Protein AF-D0UPD2-F1 (afdb_monomer)

Secondary structure (DSSP, 8-state):
-HHHHHTTSSS--HHHHHHHHHHHHHHHHHHHHHHHHHHHHHHHHHHHHHTT---HHHHHHHHHHHHHHHHHHHHHHHHHHHHHHHHHHHHHHHHHHHHHTT----HHHHHHHHHT--THHHHTT--TTSHHHHHHHHHHHHHHHHHHHHHHHHHT-

Radius of gyration: 22.51 Å; Cα contacts (8 Å, |Δi|>4): 90; chains: 1; bounding box: 56×21×63 Å

Foldseek 3Di:
DLLVQCLVDLHHDVVSVVVVVVVLVVVLVVLVVLVVVLVVLVVVLVVCVVVVPPDPVSVVSVVVSVVSVVVSVVVVVVVVVVLVVSLVSLLVLLQVLCVVQVHHADPVRSVVVLVVPDLCSSVPPGDPPDPSNVSSSSSNVVSSVVNVSSVVSVVSD

Sequence (157 aa):
KKHSSILSAPQADEKVKQELEDLMADIKKTANKVRAKLKVIEQNIEHEEQTNKSSADLRIRKTQHSTLSRKFVEVMTEYNRTQTDYRERCKGRIQRQLEITGRTTTNEELEDMLESGNPAVFTQGIIMDTQAAKQTLADIEARHADIIKLENSIREL

Nearest PDB structures (foldseek):
  4jeu-assembly1_B  TM=9.872E-01  e=3.475E-15  Rattus norvegicus
  7nuf-assembly1_A  TM=2.669E-01  e=1.495E+00  Homo sapiens
  7ubt-assembly1_A  TM=2.943E-01  e=6.606E+00  Homo sapiens

InterPro domains:
  IPR006011 Syntaxin, N-terminal domain [PF00804] (2-126)
  IPR006011 Syntaxin, N-terminal domain [SM00503] (1-91)
  IPR006011 Syntaxin, N-terminal domain [cd001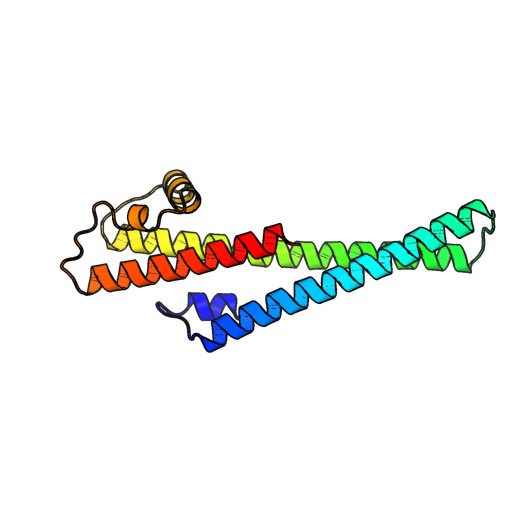79] (1-126)
  IPR010989 SNARE [SSF47661] (2-157)
  IPR045242 Syntaxin [PTHR19957] (14-157)

pLDDT: mean 89.25, std 7.39, range [68.38, 98.5]

Mean predicted aligned error: 5.71 Å

Organism: NCBI:txid244975

Solvent-accessible surface area (backbone atoms only — not comparable to full-atom values): 8873 Å² total; per-residue (Å²): 109,63,70,58,55,45,71,70,39,81,75,51,60,66,67,58,52,51,57,46,53,53,51,53,52,50,50,51,56,49,51,53,52,51,52,52,52,51,50,54,52,49,54,51,50,57,55,42,56,77,70,69,58,90,42,73,66,54,54,51,51,53,52,51,51,53,54,52,51,52,53,50,52,52,54,54,49,53,50,50,51,56,49,52,58,46,43,54,52,36,50,53,50,40,51,54,44,36,43,75,67,71,42,84,71,54,74,65,58,49,48,55,49,63,71,63,74,45,75,63,66,80,52,67,93,52,74,66,89,38,74,65,46,48,51,45,48,55,35,38,53,53,37,51,52,51,41,53,56,48,52,53,57,61,74,75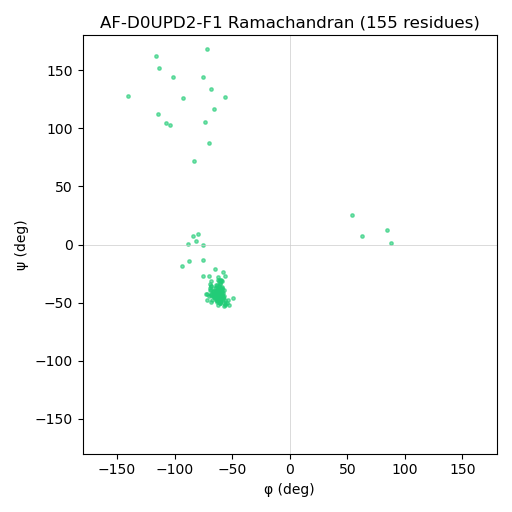,106

Structure (mmCIF, N/CA/C/O backbone):
data_AF-D0UPD2-F1
#
_entry.id   AF-D0UPD2-F1
#
loop_
_atom_site.group_PDB
_atom_site.id
_atom_site.type_symbol
_atom_site.label_atom_id
_atom_site.label_alt_id
_atom_site.label_comp_id
_atom_site.label_asym_id
_atom_site.label_entity_id
_atom_site.label_seq_id
_atom_site.pdbx_PDB_ins_code
_atom_site.Cartn_x
_atom_site.Cartn_y
_atom_site.Cartn_z
_atom_site.occupancy
_atom_site.B_iso_or_equiv
_atom_site.auth_seq_id
_atom_site.auth_comp_id
_atom_site.auth_asym_id
_atom_site.auth_atom_id
_atom_site.pdbx_PDB_model_num
ATOM 1 N N . LYS A 1 1 ? -10.690 4.050 -3.278 1.00 75.12 1 LYS A N 1
ATOM 2 C CA . LYS A 1 1 ? -12.115 3.636 -3.123 1.00 75.12 1 LYS A CA 1
ATOM 3 C C . LYS A 1 1 ? -12.290 2.549 -2.056 1.00 75.12 1 LYS A C 1
ATOM 5 O O . LYS A 1 1 ? -13.014 2.820 -1.113 1.00 75.12 1 LYS A O 1
ATOM 10 N N . LYS A 1 2 ? -11.595 1.398 -2.126 1.00 87.50 2 LYS A N 1
ATOM 11 C CA . LYS A 1 2 ? -11.709 0.304 -1.130 1.00 87.50 2 LYS A CA 1
ATOM 12 C C . LYS A 1 2 ? -11.425 0.733 0.316 1.00 87.50 2 LYS A C 1
ATOM 14 O O . LYS A 1 2 ? -12.278 0.527 1.167 1.00 87.50 2 LYS A O 1
ATOM 19 N N . HIS A 1 3 ? -10.332 1.465 0.555 1.00 89.12 3 HIS A N 1
ATOM 20 C CA . HIS A 1 3 ? -10.032 2.083 1.860 1.00 89.12 3 HIS A CA 1
ATOM 21 C C . HIS A 1 3 ? -11.216 2.866 2.446 1.00 89.12 3 HIS A C 1
ATOM 23 O O . HIS A 1 3 ? -11.568 2.713 3.609 1.00 89.12 3 HIS A O 1
ATOM 29 N N . SER A 1 4 ? -11.875 3.686 1.621 1.00 88.44 4 SER A N 1
ATOM 30 C CA . SER A 1 4 ? -13.027 4.479 2.057 1.00 88.44 4 SER A CA 1
ATOM 31 C C . SER A 1 4 ? -14.242 3.613 2.380 1.00 88.44 4 SER A C 1
ATOM 33 O O . SER A 1 4 ? -14.977 3.949 3.298 1.00 88.44 4 SER A O 1
ATOM 35 N N . SER A 1 5 ? -14.465 2.526 1.637 1.00 87.94 5 SER A N 1
ATOM 36 C CA . SER A 1 5 ? -15.556 1.586 1.905 1.00 87.94 5 SER A CA 1
ATOM 37 C C . SER A 1 5 ? -15.355 0.881 3.246 1.00 87.94 5 SER A C 1
ATOM 39 O O . SER A 1 5 ? -16.281 0.842 4.051 1.00 87.94 5 SER A O 1
ATOM 41 N N . ILE A 1 6 ? -14.133 0.424 3.534 1.00 87.88 6 ILE A N 1
ATOM 42 C CA . ILE A 1 6 ? -13.797 -0.202 4.820 1.00 87.88 6 ILE A CA 1
ATOM 43 C C . ILE A 1 6 ? -13.980 0.800 5.972 1.00 87.88 6 ILE A C 1
ATOM 45 O O . ILE A 1 6 ? -14.607 0.486 6.978 1.00 87.88 6 ILE A O 1
ATOM 49 N N . LEU A 1 7 ? -13.534 2.047 5.790 1.00 87.25 7 LEU A N 1
ATOM 50 C CA . LEU A 1 7 ? -13.709 3.125 6.770 1.00 87.25 7 LEU A CA 1
ATOM 51 C C . LEU A 1 7 ? -15.129 3.697 6.838 1.00 87.25 7 LEU A C 1
ATOM 53 O O . LEU A 1 7 ? -15.346 4.631 7.598 1.00 87.25 7 LEU A O 1
ATOM 57 N N . SER A 1 8 ? -16.090 3.227 6.045 1.00 85.88 8 SER A N 1
ATOM 58 C CA . SER A 1 8 ? -17.471 3.732 6.110 1.00 85.88 8 SER A CA 1
ATOM 59 C C . SER A 1 8 ? -18.362 2.898 7.030 1.00 85.88 8 SER A C 1
ATOM 61 O O . SER A 1 8 ? -19.371 3.403 7.512 1.00 85.88 8 SER A O 1
ATOM 63 N N . ALA A 1 9 ? -17.953 1.667 7.347 1.00 80.50 9 ALA A N 1
ATOM 64 C CA . ALA A 1 9 ? -18.690 0.752 8.212 1.00 80.50 9 ALA A CA 1
ATOM 65 C C . ALA A 1 9 ? -17.930 0.486 9.532 1.00 80.50 9 ALA A C 1
ATOM 67 O O . ALA A 1 9 ? -16.701 0.585 9.546 1.00 80.50 9 ALA A O 1
ATOM 68 N N . PRO A 1 10 ? -18.625 0.182 10.645 1.00 72.62 10 PRO A N 1
ATOM 69 C CA . PRO A 1 10 ? -18.009 -0.331 11.879 1.00 72.62 10 PRO A CA 1
ATOM 70 C C . PRO A 1 10 ? -17.335 -1.689 11.634 1.00 72.62 10 PRO A C 1
ATOM 72 O O . PRO A 1 10 ? -16.144 -1.867 11.879 1.00 72.62 10 PRO A O 1
ATOM 75 N N . GLN A 1 11 ? -18.075 -2.593 10.986 1.00 75.06 11 GLN A N 1
ATOM 76 C CA . GLN A 1 11 ? -17.578 -3.857 10.457 1.00 75.06 11 GLN A CA 1
ATOM 77 C C . GLN A 1 11 ? -17.661 -3.836 8.934 1.00 75.06 11 GLN A C 1
ATOM 79 O O . GLN A 1 11 ? -18.744 -3.786 8.352 1.00 75.06 11 GLN A O 1
ATOM 84 N N . ALA A 1 12 ? -16.501 -3.821 8.286 1.00 77.19 12 ALA A N 1
ATOM 85 C CA . ALA A 1 12 ? -16.420 -3.882 6.836 1.00 77.19 12 ALA A CA 1
ATOM 86 C C . ALA A 1 12 ? -16.707 -5.301 6.329 1.00 77.19 12 ALA A C 1
ATOM 88 O O . ALA A 1 12 ? -16.290 -6.275 6.955 1.00 77.19 12 ALA A O 1
ATOM 89 N N . ASP A 1 13 ? -17.365 -5.386 5.173 1.00 85.62 13 ASP A N 1
ATOM 90 C CA . ASP A 1 13 ? -17.588 -6.637 4.447 1.00 85.62 13 ASP A CA 1
ATOM 91 C C . ASP A 1 13 ? -16.246 -7.332 4.165 1.00 85.62 13 ASP A C 1
ATOM 93 O O . ASP A 1 13 ? -15.321 -6.730 3.606 1.00 85.62 13 ASP A O 1
ATOM 97 N N . GLU A 1 14 ? -16.150 -8.603 4.549 1.00 86.75 14 GLU A N 1
ATOM 98 C CA . GLU A 1 14 ? -14.947 -9.414 4.387 1.00 86.75 14 GLU A CA 1
ATOM 99 C C . GLU A 1 14 ? -14.534 -9.532 2.915 1.00 86.75 14 GLU A C 1
ATOM 101 O O . GLU A 1 14 ? -13.346 -9.529 2.597 1.00 86.75 14 GLU A O 1
ATOM 106 N N . LYS A 1 15 ? -15.499 -9.495 1.988 1.00 89.88 15 LYS A N 1
ATOM 107 C CA . LYS A 1 15 ? -15.220 -9.443 0.551 1.00 89.88 15 LYS A CA 1
ATOM 108 C C . LYS A 1 15 ? -14.436 -8.188 0.166 1.00 89.88 15 LYS A C 1
ATOM 110 O O . LYS A 1 15 ? -13.510 -8.260 -0.635 1.00 89.88 15 LYS A O 1
ATOM 115 N N . VAL A 1 16 ? -14.783 -7.032 0.735 1.00 90.19 16 VAL A N 1
ATOM 116 C CA . VAL A 1 16 ? -14.101 -5.761 0.435 1.00 90.19 16 VAL A CA 1
ATOM 117 C C . VAL A 1 16 ? -12.679 -5.758 0.998 1.00 90.19 16 VAL A C 1
ATOM 119 O O . VAL A 1 16 ? -11.790 -5.176 0.374 1.00 90.19 16 VAL A O 1
ATOM 122 N N . LYS A 1 17 ? -12.456 -6.410 2.147 1.00 87.69 17 LYS A N 1
ATOM 123 C CA . LYS A 1 17 ? -11.113 -6.601 2.711 1.00 87.69 17 LYS A CA 1
ATOM 124 C C . LYS A 1 17 ? -10.267 -7.524 1.841 1.00 87.69 17 LYS A C 1
ATOM 126 O O . LYS A 1 17 ? -9.159 -7.138 1.487 1.00 87.69 17 LYS A O 1
ATOM 131 N N . GLN A 1 18 ? -10.809 -8.670 1.425 1.00 91.31 18 GLN A N 1
ATOM 132 C CA . GLN A 1 18 ? -10.099 -9.595 0.539 1.00 91.31 18 GLN A CA 1
ATOM 133 C C . GLN A 1 18 ? -9.703 -8.915 -0.777 1.00 91.31 18 GLN A C 1
ATOM 135 O O . GLN A 1 18 ? -8.554 -8.981 -1.194 1.00 91.31 18 GLN A O 1
ATOM 140 N N . GLU A 1 19 ? -10.624 -8.168 -1.392 1.00 92.81 19 GLU A N 1
ATOM 141 C CA . GLU A 1 19 ? -10.332 -7.419 -2.618 1.00 92.81 19 GLU A CA 1
ATOM 142 C C . GLU A 1 19 ? -9.239 -6.353 -2.418 1.00 92.81 19 GLU A C 1
ATOM 144 O O . GLU A 1 19 ? -8.512 -6.035 -3.358 1.00 92.81 19 GLU A O 1
ATOM 149 N N . LEU A 1 20 ? -9.121 -5.763 -1.221 1.00 91.56 20 LEU A N 1
ATOM 150 C CA . LEU A 1 20 ? -8.029 -4.842 -0.909 1.00 91.56 20 LEU A CA 1
ATOM 151 C C . LEU A 1 20 ? -6.688 -5.581 -0.801 1.00 91.56 20 LEU A C 1
ATOM 153 O O . LEU A 1 20 ? -5.696 -5.109 -1.356 1.00 91.56 20 LEU A O 1
ATOM 157 N N . GLU A 1 21 ? -6.664 -6.726 -0.122 1.00 90.44 21 GLU A N 1
ATOM 158 C CA . GLU A 1 21 ? -5.464 -7.559 0.014 1.00 90.44 21 GLU A CA 1
ATOM 159 C C . GLU A 1 21 ? -4.963 -8.055 -1.347 1.00 90.44 21 GLU A C 1
ATOM 161 O O . GLU A 1 21 ? -3.771 -7.938 -1.645 1.00 90.44 21 GLU A O 1
ATOM 166 N N . ASP A 1 22 ? -5.872 -8.505 -2.213 1.00 93.88 22 ASP A N 1
ATOM 167 C CA . ASP A 1 22 ? -5.551 -8.943 -3.574 1.00 93.88 22 ASP A CA 1
ATOM 168 C C . ASP A 1 22 ? -4.930 -7.797 -4.392 1.00 93.88 22 ASP A C 1
ATOM 170 O O . ASP A 1 22 ? -3.898 -7.970 -5.044 1.00 93.88 22 ASP A O 1
ATOM 174 N N . LEU A 1 23 ? -5.501 -6.587 -4.299 1.00 93.94 23 LEU A N 1
ATOM 175 C CA . LEU A 1 23 ? -4.956 -5.399 -4.963 1.00 93.94 23 LEU A CA 1
ATOM 176 C C . LEU A 1 23 ? -3.553 -5.042 -4.454 1.00 93.94 23 LEU A C 1
ATOM 178 O O . LEU A 1 23 ? -2.679 -4.702 -5.253 1.00 93.94 23 LEU A O 1
ATOM 182 N N . MET A 1 24 ? -3.315 -5.119 -3.143 1.00 92.38 24 MET A N 1
ATOM 183 C CA . MET A 1 24 ? -1.995 -4.864 -2.556 1.00 92.38 24 MET A CA 1
ATOM 184 C C . MET A 1 24 ? -0.960 -5.890 -3.040 1.00 92.38 24 MET A C 1
ATOM 186 O O . MET A 1 24 ? 0.154 -5.517 -3.427 1.00 92.38 24 MET A O 1
ATOM 190 N N . ALA A 1 25 ? -1.337 -7.170 -3.091 1.00 92.44 25 ALA A N 1
ATOM 191 C CA . ALA A 1 25 ? -0.487 -8.239 -3.604 1.00 92.44 25 ALA A CA 1
ATOM 192 C C . ALA A 1 25 ? -0.149 -8.043 -5.093 1.00 92.44 25 ALA A C 1
ATOM 194 O O . ALA A 1 25 ? 1.013 -8.183 -5.496 1.00 92.44 25 ALA A O 1
ATOM 195 N N . ASP A 1 26 ? -1.131 -7.656 -5.908 1.00 95.56 26 ASP A N 1
ATOM 196 C CA . ASP A 1 26 ? -0.942 -7.384 -7.333 1.00 95.56 26 ASP A CA 1
ATOM 197 C C . ASP A 1 26 ? -0.047 -6.168 -7.591 1.00 95.56 26 ASP A C 1
ATOM 199 O O . ASP A 1 26 ? 0.822 -6.214 -8.475 1.00 95.56 26 ASP A O 1
ATOM 203 N N . ILE A 1 27 ? -0.196 -5.104 -6.794 1.00 94.69 27 ILE A N 1
ATOM 204 C CA . ILE A 1 27 ? 0.684 -3.931 -6.841 1.00 94.69 27 ILE A CA 1
ATOM 205 C C . ILE A 1 27 ? 2.119 -4.349 -6.521 1.00 94.69 27 ILE A C 1
ATOM 207 O O . ILE A 1 27 ? 3.018 -4.074 -7.318 1.00 94.69 27 ILE A O 1
ATOM 211 N N . LYS A 1 28 ? 2.345 -5.093 -5.431 1.00 93.31 28 LYS A N 1
ATOM 212 C CA . LYS A 1 28 ? 3.678 -5.595 -5.050 1.00 93.31 28 LYS A CA 1
ATOM 213 C C . LYS A 1 28 ? 4.301 -6.457 -6.148 1.00 93.31 28 LYS A C 1
ATOM 215 O O . LYS A 1 28 ? 5.454 -6.255 -6.542 1.00 93.31 28 LYS A O 1
ATOM 220 N N . LYS A 1 29 ? 3.536 -7.404 -6.694 1.00 95.94 29 LYS A N 1
ATOM 221 C CA . LYS A 1 29 ? 3.979 -8.284 -7.784 1.00 95.94 29 LYS A CA 1
ATOM 222 C C . LYS A 1 29 ? 4.362 -7.488 -9.030 1.00 95.94 29 LYS A C 1
ATOM 224 O O . LYS A 1 29 ? 5.380 -7.777 -9.661 1.00 95.94 29 LYS A O 1
ATOM 229 N N . THR A 1 30 ? 3.561 -6.492 -9.393 1.00 97.19 30 THR A N 1
ATOM 230 C CA . THR A 1 30 ? 3.800 -5.658 -10.576 1.00 97.19 30 THR A CA 1
ATOM 231 C C . THR A 1 30 ? 4.988 -4.723 -10.368 1.00 97.19 30 THR A C 1
ATOM 233 O O . THR A 1 30 ? 5.849 -4.647 -11.245 1.00 97.19 30 THR A O 1
ATOM 236 N N . ALA A 1 31 ? 5.108 -4.100 -9.196 1.00 96.31 31 ALA A N 1
ATOM 237 C CA . ALA A 1 31 ? 6.234 -3.246 -8.833 1.00 96.31 31 ALA A CA 1
ATOM 238 C C . ALA A 1 31 ? 7.568 -4.002 -8.909 1.00 96.31 31 ALA A C 1
ATOM 240 O O . ALA A 1 31 ? 8.514 -3.526 -9.538 1.00 96.31 31 ALA A O 1
ATOM 241 N N . ASN A 1 32 ? 7.623 -5.229 -8.383 1.00 96.25 32 ASN A N 1
ATOM 242 C CA . ASN A 1 32 ? 8.816 -6.074 -8.475 1.00 96.25 32 ASN A CA 1
ATOM 243 C C . ASN A 1 32 ? 9.181 -6.431 -9.923 1.00 96.25 32 ASN A C 1
ATOM 245 O O . ASN A 1 32 ? 10.358 -6.406 -10.287 1.00 96.25 32 ASN A O 1
ATOM 249 N N . LYS A 1 33 ? 8.190 -6.702 -10.783 1.00 97.94 33 LYS A N 1
ATOM 250 C CA . LYS A 1 33 ? 8.431 -6.930 -12.218 1.00 97.94 33 LYS A CA 1
ATOM 251 C C . LYS A 1 33 ? 8.982 -5.686 -12.913 1.00 97.94 33 LYS A C 1
ATOM 253 O O . LYS A 1 33 ? 9.898 -5.811 -13.724 1.00 97.94 33 LYS A O 1
ATOM 258 N N . VAL A 1 34 ? 8.432 -4.505 -12.624 1.00 98.12 34 VAL A N 1
ATOM 259 C CA . VAL A 1 34 ? 8.908 -3.235 -13.197 1.00 98.12 34 VAL A CA 1
ATOM 260 C C . VAL A 1 34 ? 10.340 -2.959 -12.744 1.00 98.12 34 VAL A C 1
ATOM 262 O O . VAL A 1 34 ? 11.203 -2.752 -13.592 1.00 98.12 34 VAL A O 1
ATOM 265 N N . ARG A 1 35 ? 10.617 -3.067 -11.440 1.00 97.31 35 ARG A N 1
ATOM 266 C CA . ARG A 1 35 ? 11.957 -2.924 -10.852 1.00 97.31 35 ARG A CA 1
ATOM 267 C C . ARG A 1 35 ? 12.975 -3.858 -11.512 1.00 97.31 35 ARG A C 1
ATOM 269 O O . ARG A 1 35 ? 14.036 -3.404 -11.927 1.00 97.31 35 ARG A O 1
ATOM 276 N N . ALA A 1 36 ? 12.636 -5.139 -11.673 1.00 98.06 36 ALA A N 1
ATOM 277 C CA . ALA A 1 36 ? 13.508 -6.112 -12.332 1.00 98.06 36 ALA A CA 1
ATOM 278 C C . ALA A 1 36 ? 13.793 -5.741 -13.798 1.00 98.06 36 ALA A C 1
ATOM 280 O O . ALA A 1 36 ? 14.940 -5.786 -14.232 1.00 98.06 36 ALA A O 1
ATOM 281 N N . LYS A 1 37 ? 12.769 -5.329 -14.557 1.00 98.31 37 LYS A N 1
ATOM 282 C CA . LYS A 1 37 ? 12.939 -4.915 -15.959 1.00 98.31 37 LYS A CA 1
ATOM 283 C C . LYS A 1 37 ? 13.766 -3.636 -16.102 1.00 98.31 37 LYS A C 1
ATOM 285 O O . LYS A 1 37 ? 14.597 -3.573 -17.001 1.00 98.31 37 LYS A O 1
ATOM 290 N N . LEU A 1 38 ? 13.564 -2.646 -15.230 1.00 98.31 38 LEU A N 1
ATOM 291 C CA . LEU A 1 38 ? 14.369 -1.420 -15.213 1.00 98.31 38 LEU A CA 1
ATOM 292 C C . LEU A 1 38 ? 15.841 -1.736 -14.942 1.00 98.31 38 LEU A C 1
ATOM 294 O O . LEU A 1 38 ? 16.695 -1.290 -15.700 1.00 98.31 38 LEU A O 1
ATOM 298 N N . LYS A 1 39 ? 16.120 -2.604 -13.963 1.00 98.06 39 LYS A N 1
ATOM 299 C CA . LYS A 1 39 ? 17.483 -3.051 -13.648 1.00 98.06 39 LYS A CA 1
ATOM 300 C C . LYS A 1 39 ? 18.169 -3.751 -14.826 1.00 98.06 39 LYS A C 1
ATOM 302 O O . LYS A 1 39 ? 19.350 -3.538 -15.065 1.00 98.06 39 LYS A O 1
ATOM 307 N N . VAL A 1 40 ? 17.438 -4.559 -15.596 1.00 98.00 40 VAL A N 1
ATOM 308 C CA . VAL A 1 40 ? 17.984 -5.173 -16.821 1.00 98.00 40 VAL A CA 1
ATOM 309 C C . VAL A 1 40 ? 18.344 -4.108 -17.863 1.00 98.00 40 VAL A C 1
ATOM 311 O O . VAL A 1 40 ? 19.377 -4.212 -18.517 1.00 98.00 40 VAL A O 1
ATOM 314 N N . ILE A 1 41 ? 17.513 -3.073 -18.033 1.00 96.50 41 ILE A N 1
ATOM 315 C CA . ILE A 1 41 ? 17.811 -1.970 -18.961 1.00 96.50 41 ILE A CA 1
ATOM 316 C C . ILE A 1 41 ? 19.048 -1.193 -18.493 1.00 96.50 41 ILE A C 1
ATOM 318 O O . ILE A 1 41 ? 19.906 -0.893 -19.317 1.00 96.50 41 ILE A O 1
ATOM 322 N N . GLU A 1 42 ? 19.149 -0.906 -17.197 1.00 97.19 42 GLU A N 1
ATOM 323 C CA . GLU A 1 42 ? 20.306 -0.255 -16.574 1.00 97.19 42 GLU A CA 1
ATOM 324 C C . GLU A 1 42 ? 21.605 -1.030 -16.834 1.00 97.19 42 GLU A C 1
ATOM 326 O O . GLU A 1 42 ? 22.541 -0.473 -17.400 1.00 97.19 42 GLU A O 1
ATOM 331 N N . GLN A 1 43 ? 21.624 -2.338 -16.559 1.00 96.31 43 GLN A N 1
ATOM 332 C CA . GLN A 1 43 ? 22.788 -3.196 -16.816 1.00 96.31 43 GLN A CA 1
ATOM 333 C C . GLN A 1 43 ? 23.194 -3.221 -18.297 1.00 96.31 43 GLN A C 1
ATOM 335 O O . GLN A 1 43 ? 24.381 -3.209 -18.623 1.00 96.31 43 GLN A O 1
ATOM 340 N N . ASN A 1 44 ? 22.218 -3.236 -19.210 1.00 93.44 44 ASN A N 1
ATOM 341 C CA . ASN A 1 44 ? 22.497 -3.181 -20.646 1.00 93.44 44 ASN A CA 1
ATOM 342 C C . ASN A 1 44 ? 23.113 -1.834 -21.057 1.00 93.44 44 ASN A C 1
ATOM 344 O O . ASN A 1 44 ? 24.036 -1.814 -21.867 1.00 93.44 44 ASN A O 1
ATOM 348 N N . ILE A 1 45 ? 22.630 -0.721 -20.490 1.00 94.69 45 ILE A N 1
ATOM 349 C CA . ILE A 1 45 ? 23.202 0.615 -20.714 1.00 94.69 45 ILE A CA 1
ATOM 350 C C . ILE A 1 45 ? 24.659 0.649 -20.240 1.00 94.69 45 ILE A C 1
ATOM 352 O O . ILE A 1 45 ? 25.529 1.054 -21.007 1.00 94.69 45 ILE A O 1
ATOM 356 N N . GLU A 1 46 ? 24.932 0.190 -19.016 1.00 94.06 46 GLU A N 1
ATOM 357 C CA . GLU A 1 46 ? 26.284 0.161 -18.441 1.00 94.06 46 GLU A CA 1
ATOM 358 C C . GLU A 1 46 ? 27.250 -0.676 -19.293 1.00 94.06 46 GLU A C 1
ATOM 360 O O . GLU A 1 46 ? 28.387 -0.272 -19.542 1.00 94.06 46 GLU A O 1
ATOM 365 N N . HIS A 1 47 ? 26.791 -1.828 -19.790 1.00 91.19 47 HIS A N 1
ATOM 366 C CA . HIS A 1 47 ? 27.590 -2.682 -20.663 1.00 91.19 47 HIS A CA 1
ATOM 367 C C . HIS A 1 47 ? 27.903 -2.009 -22.009 1.00 91.19 47 HIS A C 1
ATOM 369 O O . HIS A 1 47 ? 29.046 -2.030 -22.470 1.00 91.19 47 HIS A O 1
ATOM 375 N N . GLU A 1 48 ? 26.913 -1.379 -22.647 1.00 89.50 48 GLU A N 1
ATOM 376 C CA . GLU A 1 48 ? 27.115 -0.683 -23.922 1.00 89.50 48 GLU A CA 1
ATOM 377 C C . GLU A 1 48 ? 28.066 0.517 -23.788 1.00 89.50 48 GLU A C 1
ATOM 379 O O . GLU A 1 48 ? 28.897 0.740 -24.677 1.00 89.50 48 GLU A O 1
ATOM 384 N N . GLU A 1 49 ? 28.012 1.243 -22.668 1.00 89.50 49 GLU A N 1
ATOM 385 C CA . GLU A 1 49 ? 28.924 2.353 -22.366 1.00 89.50 49 GLU A CA 1
ATOM 386 C C . GLU A 1 49 ? 30.383 1.908 -22.276 1.00 89.50 49 GLU A C 1
ATOM 388 O O . GLU A 1 49 ? 31.258 2.561 -22.846 1.00 89.50 49 GLU A O 1
ATOM 393 N N . GLN A 1 50 ? 30.650 0.760 -21.647 1.00 87.44 50 GLN A N 1
ATOM 394 C CA . GLN A 1 50 ? 32.002 0.193 -21.557 1.00 87.44 50 GLN A CA 1
ATOM 395 C C . GLN A 1 50 ? 32.584 -0.162 -22.929 1.00 87.44 50 GLN A C 1
ATOM 397 O O . GLN A 1 50 ? 33.798 -0.120 -23.125 1.00 87.44 50 GLN A O 1
ATOM 402 N N . THR A 1 51 ? 31.729 -0.473 -23.906 1.00 86.50 51 THR A N 1
ATOM 403 C CA . THR A 1 51 ? 32.157 -0.762 -25.283 1.00 86.50 51 THR A CA 1
ATOM 404 C C . THR A 1 51 ? 32.363 0.493 -26.146 1.00 86.50 51 THR A C 1
ATOM 406 O O . THR A 1 51 ? 32.596 0.367 -27.348 1.00 86.50 51 THR A O 1
ATOM 409 N N . ASN A 1 52 ? 32.290 1.702 -25.563 1.00 68.38 52 ASN A N 1
ATOM 410 C CA . ASN A 1 52 ? 32.426 3.006 -26.237 1.00 68.38 52 ASN A CA 1
ATOM 411 C C . ASN A 1 52 ? 31.472 3.210 -27.433 1.00 68.38 52 ASN A C 1
ATOM 413 O O . ASN A 1 52 ? 31.724 4.024 -28.328 1.00 68.38 52 ASN A O 1
ATOM 417 N N . LYS A 1 53 ? 30.329 2.514 -27.451 1.00 68.56 53 LYS A N 1
ATOM 418 C CA . LYS A 1 53 ? 29.301 2.657 -28.490 1.00 68.56 53 LYS A CA 1
ATOM 419 C C . LYS A 1 53 ? 28.387 3.843 -28.188 1.00 68.56 53 LYS A C 1
ATOM 421 O O . LYS A 1 53 ? 27.217 3.673 -27.856 1.00 68.56 53 LYS A O 1
ATOM 426 N N . SER A 1 54 ? 28.897 5.065 -28.339 1.00 75.06 54 SER A N 1
ATOM 427 C CA . SER A 1 54 ? 28.048 6.265 -28.293 1.00 75.06 54 SER A CA 1
ATOM 428 C C . SER A 1 54 ? 27.153 6.322 -29.536 1.00 75.06 54 SER A C 1
ATOM 430 O O . SER A 1 54 ? 27.519 6.870 -30.576 1.00 75.06 54 SER A O 1
ATOM 432 N N . SER A 1 55 ? 25.986 5.684 -29.445 1.00 88.00 55 SER A N 1
ATOM 433 C CA . SER A 1 55 ? 25.028 5.534 -30.539 1.00 88.00 55 SER A CA 1
ATOM 434 C C . SER A 1 55 ? 23.705 6.245 -30.241 1.00 88.00 55 SER A C 1
ATOM 436 O O . SER A 1 55 ? 23.379 6.589 -29.101 1.00 88.00 55 SER A O 1
ATOM 438 N N . ALA A 1 56 ? 22.910 6.482 -31.288 1.00 91.75 56 ALA A N 1
ATOM 439 C CA . ALA A 1 56 ? 21.538 6.948 -31.114 1.00 91.75 56 ALA A CA 1
ATOM 440 C C . ALA A 1 56 ? 20.704 5.957 -30.280 1.00 91.75 56 ALA A C 1
ATOM 442 O O . ALA A 1 56 ? 19.927 6.405 -29.441 1.00 91.75 56 ALA A O 1
ATOM 443 N N . ASP A 1 57 ? 20.924 4.647 -30.448 1.00 91.25 57 ASP A N 1
ATOM 444 C CA . ASP A 1 57 ? 20.241 3.595 -29.681 1.00 91.25 57 ASP A CA 1
ATOM 445 C C . ASP A 1 57 ? 20.531 3.713 -28.179 1.00 91.25 57 ASP A C 1
ATOM 447 O O . ASP A 1 57 ? 19.603 3.796 -27.375 1.00 91.25 57 ASP A O 1
ATOM 451 N N . LEU A 1 58 ? 21.807 3.863 -27.802 1.00 93.19 58 LEU A N 1
ATOM 452 C CA . LEU A 1 58 ? 22.214 4.041 -26.406 1.00 93.19 58 LEU A CA 1
ATOM 453 C C . LEU A 1 58 ? 21.561 5.283 -25.782 1.00 93.19 58 LEU A C 1
ATOM 455 O O . LEU A 1 58 ? 21.022 5.223 -24.676 1.00 93.19 58 LEU A O 1
ATOM 459 N N . ARG A 1 59 ? 21.541 6.414 -26.502 1.00 94.00 59 ARG A N 1
ATOM 460 C CA . ARG A 1 59 ? 20.867 7.635 -26.023 1.00 94.00 59 ARG A CA 1
ATOM 461 C C . ARG A 1 59 ? 19.370 7.412 -25.815 1.00 94.00 59 ARG A C 1
ATOM 463 O O . ARG A 1 59 ? 18.845 7.818 -24.780 1.00 94.00 59 ARG A O 1
ATOM 470 N N . ILE A 1 60 ? 18.703 6.734 -26.751 1.00 94.81 60 ILE A N 1
ATOM 471 C CA . ILE A 1 60 ? 17.282 6.385 -26.632 1.00 94.81 60 ILE A CA 1
ATOM 472 C C . ILE A 1 60 ? 17.057 5.519 -25.388 1.00 94.81 60 ILE A C 1
ATOM 474 O O . ILE A 1 60 ? 16.188 5.849 -24.582 1.00 94.81 60 ILE A O 1
ATOM 478 N N . ARG A 1 61 ? 17.859 4.468 -25.174 1.00 94.94 61 ARG A N 1
ATOM 479 C CA . ARG A 1 61 ? 17.753 3.599 -23.987 1.00 94.94 61 ARG A CA 1
ATOM 480 C C . ARG A 1 61 ? 17.914 4.379 -22.688 1.00 94.94 61 ARG A C 1
ATOM 482 O O . ARG A 1 61 ? 17.078 4.226 -21.801 1.00 94.94 61 ARG A O 1
ATOM 489 N N . LYS A 1 62 ? 18.918 5.257 -22.587 1.00 95.75 62 LYS A N 1
ATOM 490 C CA . LYS A 1 62 ? 19.142 6.102 -21.398 1.00 95.75 62 LYS A CA 1
ATOM 491 C C . LYS A 1 62 ? 17.954 7.017 -21.115 1.00 95.75 62 LYS A C 1
ATOM 493 O O . LYS A 1 62 ? 17.490 7.084 -19.976 1.00 95.75 62 LYS A O 1
ATOM 498 N N . THR A 1 63 ? 17.429 7.688 -22.141 1.00 97.62 63 THR A N 1
ATOM 499 C CA . THR A 1 63 ? 16.253 8.556 -21.994 1.00 97.62 63 THR A CA 1
ATOM 500 C C . THR A 1 63 ? 15.024 7.759 -21.562 1.00 97.62 63 THR A C 1
ATOM 502 O O . THR A 1 63 ? 14.374 8.137 -20.590 1.00 97.62 63 THR A O 1
ATOM 505 N N . GLN A 1 64 ? 14.734 6.631 -22.218 1.00 97.75 64 GLN A N 1
ATOM 506 C CA . GLN A 1 64 ? 13.592 5.780 -21.872 1.00 97.75 64 GLN A CA 1
ATOM 507 C C . GLN A 1 64 ? 13.711 5.219 -20.453 1.00 97.75 64 GLN A C 1
ATOM 509 O O . GLN A 1 64 ? 12.754 5.308 -19.685 1.00 97.75 64 GLN A O 1
ATOM 514 N N . HIS A 1 65 ? 14.886 4.710 -20.073 1.00 98.25 65 HIS A N 1
ATOM 515 C CA . HIS A 1 65 ? 15.152 4.241 -18.715 1.00 98.25 65 HIS A CA 1
ATOM 516 C C . HIS A 1 65 ? 14.882 5.345 -17.687 1.00 98.25 65 HIS A C 1
ATOM 518 O O . HIS A 1 65 ? 14.108 5.137 -16.759 1.00 98.25 65 HIS A O 1
ATOM 524 N N . SER A 1 66 ? 15.431 6.548 -17.891 1.00 98.19 66 SER A N 1
ATOM 525 C CA . SER A 1 66 ? 15.219 7.681 -16.982 1.00 98.19 66 SER A CA 1
ATOM 526 C C . SER A 1 66 ? 13.739 8.057 -16.847 1.00 98.19 66 SER A C 1
ATOM 528 O O . SER A 1 66 ? 13.245 8.254 -15.734 1.00 98.19 66 SER A O 1
ATOM 530 N N . THR A 1 67 ? 13.004 8.125 -17.961 1.00 98.44 67 THR A N 1
ATOM 531 C CA . THR A 1 67 ? 11.569 8.439 -17.950 1.00 98.44 67 THR A CA 1
ATOM 532 C C . THR A 1 67 ? 10.755 7.362 -17.235 1.00 98.44 67 THR A C 1
ATOM 534 O O . THR A 1 67 ? 9.906 7.696 -16.408 1.00 98.44 67 THR A O 1
ATOM 537 N N . LEU A 1 68 ? 11.003 6.083 -17.527 1.00 98.50 68 LEU A N 1
ATOM 538 C CA . LEU A 1 68 ? 10.283 4.970 -16.908 1.00 98.50 68 LEU A CA 1
ATOM 539 C C . LEU A 1 68 ? 10.576 4.878 -15.406 1.00 98.50 68 LEU A C 1
ATOM 541 O O . LEU A 1 68 ? 9.641 4.738 -14.622 1.00 98.50 68 LEU A O 1
ATOM 545 N N . SER A 1 69 ? 11.837 5.032 -14.999 1.00 98.38 69 SER A N 1
ATOM 546 C CA . SER A 1 69 ? 12.237 5.031 -13.588 1.00 98.38 69 SER A CA 1
ATOM 547 C C . SER A 1 69 ? 11.599 6.186 -12.817 1.00 98.38 69 SER A C 1
ATOM 549 O O . SER A 1 69 ? 11.073 5.970 -11.728 1.00 98.38 69 SER A O 1
ATOM 551 N N . ARG A 1 70 ? 11.546 7.393 -13.399 1.00 98.50 70 ARG A N 1
ATOM 552 C CA . ARG A 1 70 ? 10.861 8.541 -12.780 1.00 98.50 70 ARG A CA 1
ATOM 553 C C . ARG A 1 70 ? 9.373 8.271 -12.569 1.00 98.50 70 ARG A C 1
ATOM 555 O O . ARG A 1 70 ? 8.882 8.466 -11.463 1.00 98.50 70 ARG A O 1
ATOM 562 N N . LYS A 1 71 ? 8.677 7.784 -13.601 1.00 98.44 71 LYS A N 1
ATOM 563 C CA . LYS A 1 71 ? 7.249 7.436 -13.508 1.00 98.44 71 LYS A CA 1
ATOM 564 C C . LYS A 1 71 ? 6.991 6.322 -12.495 1.00 98.44 71 LYS A C 1
ATOM 566 O O . LYS A 1 71 ? 5.989 6.352 -11.791 1.00 98.44 71 LYS A O 1
ATOM 571 N N . PHE A 1 72 ? 7.887 5.340 -12.411 1.00 98.00 72 PHE A N 1
ATOM 572 C CA . PHE A 1 72 ? 7.770 4.269 -11.429 1.00 98.00 72 PHE A CA 1
ATOM 573 C C . PHE A 1 72 ? 7.882 4.806 -9.996 1.00 98.00 72 PHE A C 1
ATOM 575 O O . PHE A 1 72 ? 7.026 4.502 -9.170 1.00 98.00 72 PHE A O 1
ATOM 582 N N . VAL A 1 73 ? 8.880 5.650 -9.717 1.00 97.25 73 VAL A N 1
ATOM 583 C CA . VAL A 1 73 ? 9.038 6.297 -8.403 1.00 97.25 73 VAL A CA 1
ATOM 584 C C . VAL A 1 73 ? 7.827 7.164 -8.060 1.00 97.25 73 VAL A C 1
ATOM 586 O O . VAL A 1 73 ? 7.339 7.097 -6.936 1.00 97.25 73 VAL A O 1
ATOM 589 N N . GLU A 1 74 ? 7.310 7.935 -9.016 1.00 97.69 74 GLU A N 1
ATOM 590 C CA . GLU A 1 74 ? 6.117 8.769 -8.837 1.00 97.69 74 GLU A CA 1
ATOM 591 C C . GLU A 1 74 ? 4.902 7.937 -8.392 1.00 97.69 74 GLU A C 1
ATOM 593 O O . GLU A 1 74 ? 4.329 8.203 -7.336 1.00 97.69 74 GLU A O 1
ATOM 598 N N . VAL A 1 75 ? 4.574 6.867 -9.125 1.00 97.69 75 VAL A N 1
ATOM 599 C CA . VAL A 1 75 ? 3.432 5.993 -8.800 1.00 97.69 75 VAL A CA 1
ATOM 600 C C . VAL A 1 75 ? 3.625 5.279 -7.461 1.00 97.69 75 VAL A C 1
ATOM 602 O O . VAL A 1 75 ? 2.682 5.166 -6.679 1.00 97.69 75 VAL A O 1
ATOM 605 N N . MET A 1 76 ? 4.839 4.812 -7.155 1.00 95.44 76 MET A N 1
ATOM 606 C CA . MET A 1 76 ? 5.114 4.163 -5.867 1.00 95.44 76 MET A CA 1
ATOM 607 C C . MET A 1 76 ? 5.052 5.146 -4.691 1.00 95.44 76 MET A C 1
ATOM 609 O O . MET A 1 76 ? 4.641 4.765 -3.595 1.00 95.44 76 MET A O 1
ATOM 613 N N . THR A 1 77 ? 5.400 6.413 -4.920 1.00 95.38 77 THR A N 1
ATOM 614 C CA . THR A 1 77 ? 5.266 7.485 -3.925 1.00 95.38 77 THR A CA 1
ATOM 615 C C . THR A 1 77 ? 3.794 7.801 -3.662 1.00 95.38 77 THR A C 1
ATOM 617 O O . THR A 1 77 ? 3.384 7.912 -2.508 1.00 95.38 77 THR A O 1
ATOM 620 N N . GLU A 1 78 ? 2.971 7.889 -4.710 1.00 96.00 78 GLU A N 1
ATOM 621 C CA . GLU A 1 78 ? 1.519 8.070 -4.578 1.00 96.00 78 GLU A CA 1
ATOM 622 C C . GLU A 1 78 ? 0.853 6.881 -3.869 1.00 96.00 78 GLU A C 1
ATOM 624 O O . GLU A 1 78 ? -0.015 7.066 -3.009 1.00 96.00 78 GLU A O 1
ATOM 629 N N . TYR A 1 79 ? 1.296 5.657 -4.171 1.00 94.25 79 TYR A N 1
ATOM 630 C CA . TYR A 1 79 ? 0.858 4.461 -3.462 1.00 94.25 79 TYR A CA 1
ATOM 631 C C . TYR A 1 79 ? 1.203 4.534 -1.969 1.00 94.25 79 TYR A C 1
ATOM 633 O O . TYR A 1 79 ? 0.312 4.365 -1.138 1.00 94.25 79 TYR A O 1
ATOM 641 N N . ASN A 1 80 ? 2.457 4.842 -1.615 1.00 92.25 80 ASN A N 1
ATOM 642 C CA . ASN A 1 80 ? 2.872 4.969 -0.216 1.00 92.25 80 ASN A CA 1
ATOM 643 C C 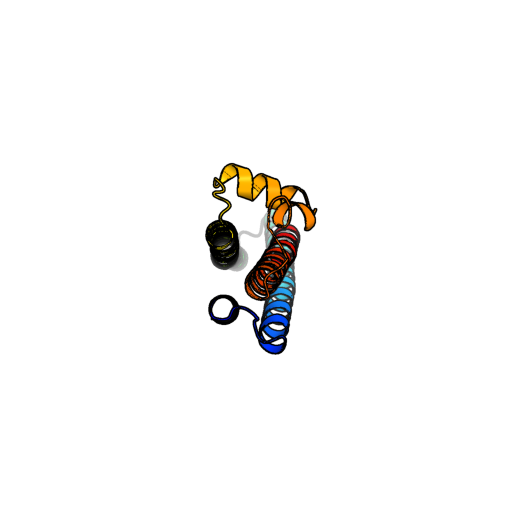. ASN A 1 80 ? 2.060 6.047 0.515 1.00 92.25 80 ASN A C 1
ATOM 645 O O . ASN A 1 80 ? 1.518 5.774 1.581 1.00 92.25 80 ASN A O 1
ATOM 649 N N . ARG A 1 81 ? 1.859 7.215 -0.107 1.00 94.44 81 ARG A N 1
ATOM 650 C CA . ARG A 1 81 ? 1.000 8.274 0.437 1.00 94.44 81 ARG A CA 1
ATOM 651 C C . ARG A 1 81 ? -0.428 7.789 0.691 1.00 94.44 81 ARG A C 1
ATOM 653 O O . ARG A 1 81 ? -0.986 8.055 1.748 1.00 94.44 81 ARG A O 1
ATOM 660 N N . THR A 1 82 ? -1.011 7.049 -0.252 1.00 93.56 82 THR A N 1
ATOM 661 C CA . THR A 1 82 ? -2.362 6.482 -0.105 1.00 93.56 82 THR A CA 1
ATOM 662 C C . THR A 1 82 ? -2.451 5.505 1.070 1.00 93.56 82 THR A C 1
ATOM 664 O O . THR A 1 82 ? -3.483 5.447 1.744 1.00 93.56 82 THR A O 1
ATOM 667 N N . GLN A 1 83 ? -1.382 4.743 1.315 1.00 92.06 83 GLN A N 1
ATOM 668 C CA . GLN A 1 83 ? -1.287 3.834 2.450 1.00 92.06 83 GLN A CA 1
ATOM 669 C C . GLN A 1 83 ? -1.130 4.597 3.772 1.00 92.06 83 GLN A C 1
ATOM 671 O O . GLN A 1 83 ? -1.906 4.363 4.696 1.00 92.06 83 GLN A O 1
ATOM 676 N N . THR A 1 84 ? -0.231 5.578 3.854 1.00 93.44 84 THR A N 1
ATOM 677 C CA . THR A 1 84 ? -0.070 6.421 5.050 1.00 93.44 84 THR A CA 1
ATOM 678 C C . THR A 1 84 ? -1.359 7.167 5.403 1.00 93.44 84 THR A C 1
ATOM 680 O O . THR A 1 84 ? -1.799 7.121 6.548 1.00 93.44 84 THR A O 1
ATOM 683 N N . ASP A 1 85 ? -2.045 7.756 4.420 1.00 95.00 85 ASP A N 1
ATOM 684 C CA . ASP A 1 85 ? -3.335 8.423 4.639 1.00 95.00 85 ASP A CA 1
ATOM 685 C C . ASP A 1 85 ? -4.405 7.456 5.183 1.00 95.00 85 ASP A C 1
ATOM 687 O O . ASP A 1 85 ? -5.293 7.855 5.940 1.00 95.00 85 ASP A O 1
ATOM 691 N N . TYR A 1 86 ? -4.358 6.178 4.793 1.00 93.81 86 TYR A N 1
ATOM 692 C CA . TYR A 1 86 ? -5.258 5.152 5.320 1.00 93.81 86 TYR A CA 1
ATOM 693 C C . TYR A 1 86 ? -4.914 4.764 6.758 1.00 93.81 86 TYR A C 1
ATOM 695 O O . TYR A 1 86 ? -5.827 4.680 7.583 1.00 93.81 86 TYR A O 1
ATOM 703 N N . ARG A 1 87 ? -3.620 4.608 7.071 1.00 94.81 87 ARG A N 1
ATOM 704 C CA . ARG A 1 87 ? -3.122 4.371 8.435 1.00 94.81 87 ARG A CA 1
ATOM 705 C C . ARG A 1 87 ? -3.649 5.428 9.397 1.00 94.81 87 ARG A C 1
ATOM 707 O O . ARG A 1 87 ? -4.293 5.087 10.386 1.00 94.81 87 ARG A O 1
ATOM 714 N N . GLU A 1 88 ? -3.466 6.702 9.052 1.00 95.00 88 GLU A N 1
ATOM 715 C CA . GLU A 1 88 ? -3.876 7.828 9.896 1.00 95.00 88 GLU A CA 1
ATOM 716 C C . GLU A 1 88 ? -5.394 7.874 10.105 1.00 95.00 88 GLU A C 1
ATOM 718 O O . GLU A 1 88 ? -5.882 8.172 11.194 1.00 95.00 88 GLU A O 1
ATOM 723 N N . ARG A 1 89 ? -6.181 7.493 9.092 1.00 94.19 89 ARG A N 1
ATOM 724 C CA . ARG A 1 89 ? -7.640 7.383 9.239 1.00 94.19 89 ARG A CA 1
ATOM 725 C C . ARG A 1 89 ? -8.057 6.219 10.136 1.00 94.19 89 ARG A C 1
ATOM 727 O O . ARG A 1 89 ? -9.028 6.360 10.881 1.00 94.19 89 ARG A O 1
ATOM 734 N N . CYS A 1 90 ? -7.366 5.079 10.073 1.00 93.25 90 CYS A N 1
ATOM 735 C CA . CYS A 1 90 ? -7.592 3.972 11.004 1.00 93.25 90 CYS A CA 1
ATOM 736 C C . CYS A 1 90 ? -7.241 4.385 12.438 1.00 93.25 90 CYS A C 1
ATOM 738 O O . CYS A 1 90 ? -8.061 4.179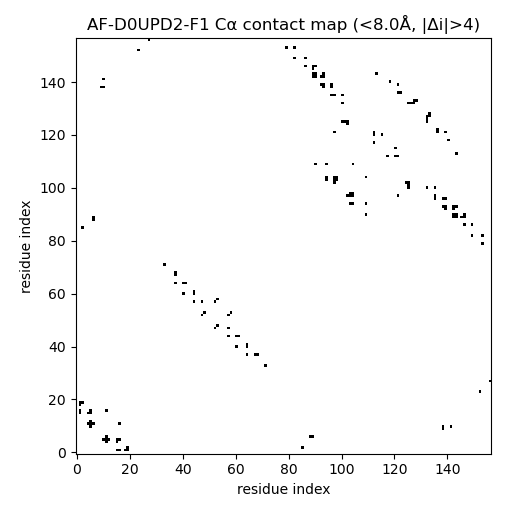 13.333 1.00 93.25 90 CYS A O 1
ATOM 740 N N . LYS A 1 91 ? -6.095 5.047 12.635 1.00 94.50 91 LYS A N 1
ATOM 741 C CA . LYS A 1 91 ? -5.674 5.605 13.926 1.00 94.50 91 LYS A CA 1
ATOM 742 C C . LYS A 1 91 ? -6.718 6.570 14.491 1.00 94.50 91 LYS A C 1
ATOM 744 O O . LYS A 1 91 ? -7.205 6.361 15.598 1.00 94.50 91 LYS A O 1
ATOM 749 N N . GLY A 1 92 ? -7.155 7.559 13.709 1.00 93.62 92 GLY A N 1
ATOM 750 C CA . GLY A 1 92 ? -8.182 8.516 14.142 1.00 93.62 92 GLY A CA 1
ATOM 751 C C . GLY A 1 92 ? -9.526 7.859 14.483 1.00 93.62 92 GLY A C 1
ATOM 752 O O . GLY A 1 92 ? -10.245 8.321 15.370 1.00 93.62 92 GLY A O 1
ATOM 753 N N . ARG A 1 93 ? -9.870 6.737 13.832 1.00 91.56 93 ARG A N 1
ATOM 754 C CA . ARG A 1 93 ? -11.041 5.938 14.221 1.00 91.56 93 ARG A CA 1
ATOM 755 C C . ARG A 1 93 ? -10.864 5.255 15.572 1.00 91.56 93 ARG A C 1
ATOM 757 O O . ARG A 1 93 ? -11.810 5.275 16.352 1.00 91.56 93 ARG A O 1
ATOM 764 N N . ILE A 1 94 ? -9.694 4.681 15.850 1.00 91.62 94 ILE A N 1
ATOM 765 C CA . ILE A 1 94 ? -9.394 4.081 17.159 1.00 91.62 94 ILE A CA 1
ATOM 766 C C . ILE A 1 94 ? -9.461 5.153 18.250 1.00 91.62 94 ILE A C 1
ATOM 768 O O . ILE A 1 94 ? -10.141 4.946 19.250 1.00 91.62 94 ILE A O 1
ATOM 772 N N . GLN A 1 95 ? -8.855 6.322 18.023 1.00 92.81 95 GLN A N 1
ATOM 773 C CA . GLN A 1 95 ? -8.902 7.443 18.966 1.00 92.81 95 GLN A CA 1
ATOM 774 C C . GLN A 1 95 ? -10.341 7.827 19.321 1.00 92.81 95 GLN A C 1
ATOM 776 O O . GLN A 1 95 ? -10.711 7.868 20.491 1.00 92.81 95 GLN A O 1
ATOM 781 N N . ARG A 1 96 ? -11.190 8.014 18.304 1.00 91.31 96 ARG A N 1
ATOM 782 C CA . ARG A 1 96 ? -12.601 8.356 18.507 1.00 91.31 96 ARG A CA 1
ATOM 783 C C . ARG A 1 96 ? -13.365 7.273 19.274 1.00 91.31 96 ARG A C 1
ATOM 785 O O . ARG A 1 96 ? -14.258 7.588 20.052 1.00 91.31 96 ARG A O 1
ATOM 792 N N . GLN A 1 97 ? -13.044 6.003 19.043 1.00 88.88 97 GLN A N 1
ATOM 793 C CA . GLN A 1 97 ? -13.653 4.888 19.766 1.00 88.88 97 GLN A CA 1
ATOM 794 C C . GLN A 1 97 ? -13.235 4.861 21.244 1.00 88.88 97 GLN A C 1
ATOM 796 O O . GLN A 1 97 ? -14.084 4.653 22.110 1.00 88.88 97 GLN A O 1
ATOM 801 N N . LEU A 1 98 ? -11.971 5.160 21.553 1.00 88.94 98 LEU A N 1
ATOM 802 C CA . LEU A 1 98 ? -11.503 5.311 22.934 1.00 88.94 98 LEU A CA 1
ATOM 803 C C . LEU A 1 98 ? -12.214 6.476 23.646 1.00 88.94 98 LEU A C 1
ATOM 805 O O . LEU A 1 98 ? -12.713 6.301 24.761 1.00 88.94 98 LEU A O 1
ATOM 809 N N . GLU A 1 99 ? -12.383 7.617 22.972 1.00 88.94 99 GLU A N 1
ATOM 810 C CA . GLU A 1 99 ? -13.121 8.772 23.509 1.00 88.94 99 GLU A CA 1
ATOM 811 C C . GLU A 1 99 ? -14.585 8.438 23.836 1.00 88.94 99 GLU A C 1
ATOM 813 O O . GLU A 1 99 ? -15.086 8.835 24.887 1.00 88.94 99 GLU A O 1
ATOM 818 N N . ILE A 1 100 ? -15.267 7.662 22.981 1.00 85.25 100 ILE A N 1
ATOM 819 C CA . ILE A 1 100 ? -16.648 7.196 23.224 1.00 85.25 100 ILE A CA 1
ATOM 820 C C . ILE A 1 100 ? -16.730 6.347 24.499 1.00 85.25 100 ILE A C 1
ATOM 822 O O . ILE A 1 100 ? -17.721 6.419 25.225 1.00 85.25 100 ILE A O 1
ATOM 826 N N . THR 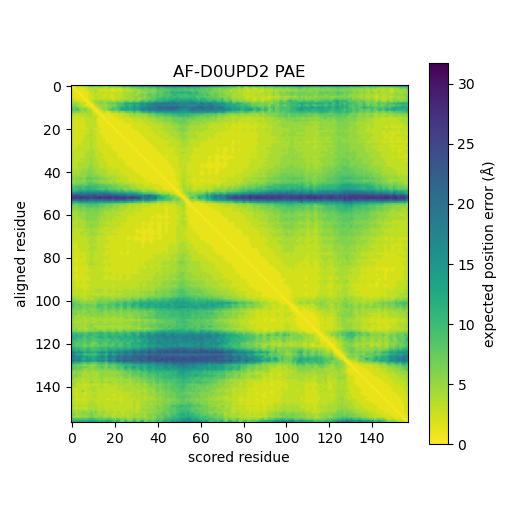A 1 101 ? -15.684 5.575 24.804 1.00 82.69 101 THR A N 1
ATOM 827 C CA . THR A 1 101 ? -15.596 4.785 26.045 1.00 82.69 101 THR A CA 1
ATOM 828 C C . THR A 1 101 ? -15.150 5.594 27.264 1.00 82.69 101 THR A C 1
ATOM 830 O O . THR A 1 101 ? -15.009 5.034 28.349 1.00 82.69 101 THR A O 1
ATOM 833 N N . GLY A 1 102 ? -14.956 6.907 27.112 1.00 83.56 102 GLY A N 1
ATOM 834 C CA . GLY A 1 102 ? -14.547 7.809 28.188 1.00 83.56 102 GLY A CA 1
ATOM 835 C C . GLY A 1 102 ? -13.038 7.853 28.431 1.00 83.56 102 GLY A C 1
ATOM 836 O O . GLY A 1 102 ? -12.608 8.402 29.444 1.00 83.56 102 GLY A O 1
ATOM 837 N N . ARG A 1 103 ? -12.225 7.299 27.521 1.00 85.75 103 ARG A N 1
ATOM 838 C CA . ARG A 1 103 ? -10.762 7.335 27.593 1.00 85.75 103 ARG A CA 1
ATOM 839 C C . ARG A 1 103 ? -10.218 8.364 26.607 1.00 85.75 103 ARG A C 1
ATOM 841 O O . ARG A 1 103 ? -10.123 8.108 25.411 1.00 85.75 103 ARG A O 1
ATOM 848 N N . THR A 1 104 ? -9.829 9.526 27.119 1.00 87.81 104 THR A N 1
ATOM 849 C CA . THR A 1 104 ? -9.041 10.496 26.350 1.00 87.81 104 THR A CA 1
ATOM 850 C C . THR A 1 104 ? -7.644 9.925 26.122 1.00 87.81 104 THR A C 1
ATOM 852 O O . THR A 1 104 ? -7.044 9.379 27.045 1.00 87.81 104 THR A O 1
ATOM 855 N N . THR A 1 105 ? -7.135 10.002 24.896 1.00 89.62 105 THR A N 1
ATOM 856 C CA . THR A 1 105 ? -5.812 9.472 24.533 1.00 89.62 105 THR A CA 1
ATOM 857 C C . THR A 1 105 ? -5.133 10.441 23.579 1.00 89.62 105 THR A C 1
ATOM 859 O O . THR A 1 105 ? -5.738 10.868 22.587 1.00 89.62 105 THR A O 1
ATOM 862 N N . THR A 1 106 ? -3.900 10.828 23.899 1.00 92.88 106 THR A N 1
ATOM 863 C CA . THR A 1 106 ? -3.101 11.707 23.037 1.00 92.88 106 THR A CA 1
ATOM 864 C C . THR A 1 106 ? -2.635 10.966 21.784 1.00 92.88 106 THR A C 1
ATOM 866 O O . THR A 1 106 ? -2.758 9.745 21.666 1.00 92.88 106 THR A O 1
ATOM 869 N N . ASN A 1 107 ? -2.111 11.706 20.807 1.00 92.00 107 ASN A N 1
ATOM 870 C CA . ASN A 1 107 ? -1.592 11.085 19.591 1.00 92.00 107 ASN A CA 1
ATOM 871 C C . ASN A 1 107 ? -0.374 10.208 19.872 1.00 92.00 107 ASN A C 1
ATOM 873 O O . ASN A 1 107 ? -0.237 9.177 19.220 1.00 92.00 107 ASN A O 1
ATOM 877 N N . GLU A 1 108 ? 0.483 10.632 20.798 1.00 93.06 108 GLU A N 1
ATOM 878 C CA . GLU A 1 108 ? 1.685 9.920 21.222 1.00 93.06 108 GLU A CA 1
ATOM 879 C C . GLU A 1 108 ? 1.313 8.641 21.977 1.00 93.06 108 GLU A C 1
ATOM 881 O O . GLU A 1 108 ? 1.743 7.561 21.590 1.00 93.06 108 GLU A O 1
ATOM 886 N N . GLU A 1 109 ? 0.414 8.736 22.963 1.00 91.19 109 GLU A N 1
ATOM 887 C CA . GLU A 1 109 ? -0.071 7.566 23.707 1.00 91.19 109 GLU A CA 1
ATOM 888 C C . GLU A 1 109 ? -0.719 6.534 22.778 1.00 91.19 109 GLU A C 1
ATOM 890 O O . GLU A 1 109 ? -0.552 5.330 22.961 1.00 91.19 109 GLU A O 1
ATOM 895 N N . LEU A 1 110 ? -1.463 6.991 21.766 1.00 92.69 110 LEU A N 1
ATOM 896 C CA . LEU A 1 110 ? -2.094 6.092 20.811 1.00 92.69 110 LEU A CA 1
ATOM 897 C C . LEU A 1 110 ? -1.072 5.383 19.911 1.00 92.69 110 LEU A C 1
ATOM 899 O O . LEU A 1 110 ? -1.293 4.223 19.572 1.00 92.69 110 LEU A O 1
ATOM 903 N N . GLU A 1 111 ? 0.025 6.038 19.524 1.00 93.44 111 GLU A N 1
ATOM 904 C CA . GLU A 1 111 ? 1.106 5.356 18.796 1.00 93.44 111 GLU A CA 1
ATOM 905 C C . GLU A 1 111 ? 1.782 4.306 19.675 1.00 93.44 111 GLU A C 1
ATOM 907 O O . GLU A 1 111 ? 1.903 3.163 19.242 1.00 93.44 111 GLU A O 1
ATOM 912 N N . ASP A 1 112 ? 2.101 4.631 20.930 1.00 91.94 112 ASP A N 1
ATOM 913 C CA . ASP A 1 112 ? 2.687 3.666 21.871 1.00 91.94 112 ASP A CA 1
ATOM 914 C C . ASP A 1 112 ? 1.786 2.427 22.035 1.00 91.94 112 ASP A C 1
ATOM 916 O O . ASP A 1 112 ? 2.248 1.283 22.084 1.00 91.94 112 ASP A O 1
ATOM 920 N N . MET A 1 113 ? 0.466 2.638 22.078 1.00 90.62 113 MET A N 1
ATOM 921 C CA . MET A 1 113 ? -0.520 1.558 22.131 1.00 90.62 113 MET A CA 1
ATOM 922 C C . MET A 1 113 ? -0.503 0.687 20.867 1.00 90.62 113 MET A C 1
ATOM 924 O O . MET A 1 113 ? -0.565 -0.539 20.985 1.00 90.62 113 MET A O 1
ATOM 928 N N . LEU A 1 114 ? -0.408 1.289 19.678 1.00 90.75 114 LEU A N 1
ATOM 929 C CA . LEU A 1 114 ? -0.311 0.567 18.403 1.00 90.75 114 LEU A CA 1
ATOM 930 C C . LEU A 1 114 ? 1.004 -0.225 18.305 1.00 90.75 114 LEU A C 1
ATOM 932 O O . LEU A 1 114 ? 0.997 -1.389 17.906 1.00 90.75 114 LEU A O 1
ATOM 936 N N . GLU A 1 115 ? 2.120 0.368 18.729 1.00 88.06 115 GLU A N 1
ATOM 937 C CA . GLU A 1 115 ? 3.446 -0.259 18.701 1.00 88.06 115 GLU A CA 1
ATOM 938 C C . GLU A 1 115 ? 3.594 -1.397 19.718 1.00 88.06 115 GLU A C 1
ATOM 940 O O . GLU A 1 115 ? 4.353 -2.340 19.488 1.00 88.06 115 GLU A O 1
ATOM 945 N N . SER A 1 116 ? 2.834 -1.358 20.820 1.00 84.81 116 SER A N 1
ATOM 946 C CA . SER A 1 116 ? 2.883 -2.382 21.871 1.00 84.81 116 SER A CA 1
ATOM 947 C C . SER A 1 116 ? 2.569 -3.799 21.374 1.00 84.81 116 SER A C 1
ATOM 949 O O . SER A 1 116 ? 2.931 -4.779 22.029 1.00 84.81 116 SER A O 1
ATOM 951 N N . GLY A 1 117 ? 1.844 -3.922 20.253 1.00 74.12 117 GLY A N 1
ATOM 952 C CA . GLY A 1 117 ? 1.402 -5.199 19.692 1.00 74.12 117 GLY A CA 1
ATOM 953 C C . GLY A 1 117 ? 0.447 -5.989 20.595 1.00 74.12 117 GLY A C 1
ATOM 954 O O . GLY A 1 117 ? 0.124 -7.134 20.278 1.00 74.12 117 GLY A O 1
ATOM 955 N N . ASN A 1 118 ? -0.014 -5.407 21.708 1.00 79.06 118 ASN A N 1
ATOM 956 C CA . ASN A 1 118 ? -0.881 -6.052 22.685 1.00 79.06 118 ASN A CA 1
ATOM 957 C C . ASN A 1 118 ? -2.310 -5.486 22.599 1.00 79.06 118 ASN A C 1
ATOM 959 O O . ASN A 1 118 ? -2.565 -4.412 23.145 1.00 79.06 118 ASN A O 1
ATOM 963 N N . PRO A 1 119 ? -3.281 -6.215 22.013 1.00 73.19 119 PRO A N 1
ATOM 964 C CA . PRO A 1 119 ? -4.667 -5.751 21.907 1.00 73.19 119 PRO A CA 1
ATOM 965 C C . PRO A 1 119 ? -5.309 -5.388 23.255 1.00 73.19 119 PRO A C 1
ATOM 967 O O . PRO A 1 119 ? -6.172 -4.513 23.315 1.00 73.19 119 PRO A O 1
ATOM 970 N N . ALA A 1 120 ? -4.854 -5.996 24.359 1.00 78.69 120 ALA A N 1
ATOM 97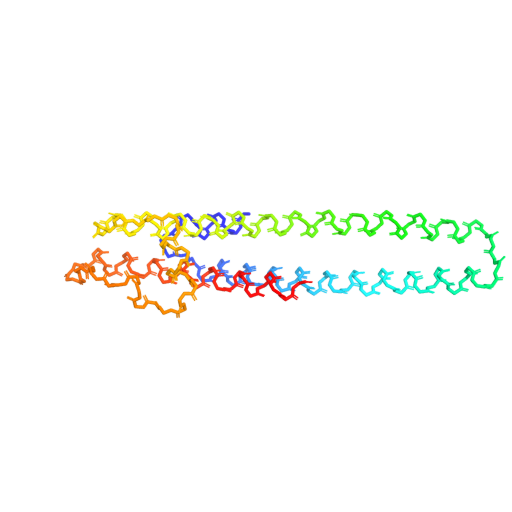1 C CA . ALA A 1 120 ? -5.393 -5.719 25.687 1.00 78.69 120 ALA A CA 1
ATOM 972 C C . ALA A 1 120 ? -5.141 -4.271 26.151 1.00 78.69 120 ALA A C 1
ATOM 974 O O . ALA A 1 120 ? -5.883 -3.766 26.999 1.00 78.69 120 ALA A O 1
ATOM 975 N N . VAL A 1 121 ? -4.157 -3.570 25.571 1.00 84.50 121 VAL A N 1
ATOM 976 C CA . VAL A 1 121 ? -3.866 -2.164 25.899 1.00 84.50 121 VAL A CA 1
ATOM 977 C C . VAL A 1 121 ? -5.067 -1.254 25.613 1.00 84.50 121 VAL A C 1
ATOM 979 O O . VAL A 1 121 ? -5.303 -0.285 26.341 1.00 84.50 121 VAL A O 1
ATOM 982 N N . PHE A 1 122 ? -5.878 -1.605 24.607 1.00 81.62 122 PHE A N 1
ATOM 983 C CA . PHE A 1 122 ? -7.094 -0.878 24.243 1.00 81.62 122 PHE A CA 1
ATOM 984 C C . PHE A 1 122 ? -8.245 -1.132 25.222 1.00 81.62 122 PHE A C 1
ATOM 986 O O . PHE A 1 122 ? -9.083 -0.259 25.400 1.00 81.62 122 PHE A O 1
ATOM 993 N N . THR A 1 123 ? -8.268 -2.284 25.899 1.00 75.19 123 THR A N 1
ATOM 994 C CA . THR A 1 123 ? -9.315 -2.647 26.877 1.00 75.19 123 THR A CA 1
ATOM 995 C C . THR A 1 123 ? -9.044 -2.167 28.298 1.00 75.19 123 THR A C 1
ATOM 997 O O . THR A 1 123 ? -9.939 -2.186 29.144 1.00 75.19 123 THR A O 1
ATOM 1000 N N . GLN A 1 124 ? -7.814 -1.742 28.590 1.00 74.06 124 GLN A N 1
ATOM 1001 C CA . GLN A 1 124 ? -7.421 -1.369 29.942 1.00 74.06 124 GLN A CA 1
ATOM 1002 C C . GLN A 1 124 ? -8.196 -0.123 30.403 1.00 74.06 124 GLN A C 1
ATOM 1004 O O . GLN A 1 124 ? -8.072 0.953 29.817 1.00 74.06 124 GLN A O 1
ATOM 1009 N N . GLY A 1 125 ? -9.012 -0.288 31.450 1.00 69.19 125 GLY A N 1
ATOM 1010 C CA . GLY A 1 125 ? -9.835 0.779 32.030 1.00 69.19 125 GLY A CA 1
ATOM 1011 C C . GLY A 1 125 ? -11.225 0.963 31.406 1.00 69.19 125 GLY A C 1
ATOM 1012 O O . GLY A 1 125 ? -11.957 1.840 31.856 1.00 69.19 125 GLY A O 1
ATOM 1013 N N . ILE A 1 126 ? -11.617 0.146 30.418 1.00 72.44 126 ILE A N 1
ATOM 1014 C CA . ILE A 1 126 ? -12.959 0.194 29.816 1.00 72.44 126 ILE A CA 1
ATOM 1015 C C . ILE A 1 126 ? -13.886 -0.799 30.529 1.00 72.44 126 ILE A C 1
ATOM 1017 O O . ILE A 1 126 ? -13.596 -1.991 30.613 1.00 72.44 126 ILE A O 1
ATOM 1021 N N . ILE A 1 127 ? -15.037 -0.321 31.007 1.00 72.19 127 ILE A N 1
ATOM 1022 C CA . ILE A 1 127 ? -16.078 -1.173 31.598 1.00 72.19 127 ILE A CA 1
ATOM 1023 C C . ILE A 1 127 ? -16.784 -1.946 30.471 1.00 72.19 127 ILE A C 1
ATOM 1025 O O . ILE A 1 127 ? -17.592 -1.391 29.725 1.00 72.19 127 ILE A O 1
ATOM 1029 N N . MET A 1 128 ? -16.484 -3.241 30.344 1.00 70.50 128 MET A N 1
ATOM 1030 C CA . MET A 1 128 ? -17.002 -4.124 29.282 1.00 70.50 128 MET A CA 1
ATOM 1031 C C . MET A 1 128 ? -18.435 -4.644 29.510 1.00 70.50 128 MET A C 1
ATOM 1033 O O . MET A 1 128 ? -18.920 -5.499 28.763 1.00 70.50 128 MET A O 1
ATOM 1037 N N . ASP A 1 129 ? -19.135 -4.125 30.516 1.00 76.25 129 ASP A N 1
ATOM 1038 C CA . ASP A 1 129 ? -20.445 -4.637 30.936 1.00 76.25 129 ASP A CA 1
ATOM 1039 C C . ASP A 1 129 ? -21.579 -4.244 29.978 1.00 76.25 129 ASP A C 1
ATOM 1041 O O . ASP A 1 129 ? -22.670 -4.815 30.020 1.00 76.25 129 ASP A O 1
ATOM 1045 N N . THR A 1 130 ? -21.325 -3.297 29.070 1.00 81.50 130 THR A N 1
ATOM 1046 C CA . THR A 1 130 ? -22.308 -2.845 28.080 1.00 81.50 130 THR A CA 1
ATOM 1047 C C . THR A 1 130 ? -22.059 -3.466 26.708 1.00 81.50 130 THR A C 1
ATOM 1049 O O . THR A 1 130 ? -20.923 -3.625 26.257 1.00 81.50 130 THR A O 1
ATOM 1052 N N . GLN A 1 131 ? -23.141 -3.769 25.985 1.00 83.56 131 GLN A N 1
ATOM 1053 C CA . GLN A 1 131 ? -23.055 -4.216 24.590 1.00 83.56 131 GLN A CA 1
ATOM 1054 C C . GLN A 1 131 ? -22.349 -3.177 23.699 1.00 83.56 131 GLN A C 1
ATOM 1056 O O . GLN A 1 131 ? -21.648 -3.544 22.759 1.00 83.56 131 GLN A O 1
ATOM 1061 N N . ALA A 1 132 ? -22.492 -1.888 24.026 1.00 80.69 132 ALA A N 1
ATOM 1062 C CA . ALA A 1 132 ? -21.811 -0.795 23.343 1.00 80.69 132 ALA A CA 1
ATOM 1063 C C . ALA A 1 132 ? -20.283 -0.883 23.494 1.00 80.69 132 ALA A C 1
ATOM 1065 O O . ALA A 1 132 ? -19.580 -0.850 22.490 1.00 80.69 132 ALA A O 1
ATOM 1066 N N . ALA A 1 133 ? -19.773 -1.091 24.715 1.00 79.44 133 ALA A N 1
ATOM 1067 C CA . ALA A 1 133 ? -18.337 -1.240 24.958 1.00 79.44 133 ALA A CA 1
ATOM 1068 C C . ALA A 1 133 ? -17.739 -2.440 24.202 1.00 79.44 133 ALA A C 1
ATOM 1070 O O . ALA A 1 133 ? -16.648 -2.339 23.641 1.00 79.44 133 ALA A O 1
ATOM 1071 N N . LYS A 1 134 ? -18.477 -3.556 24.116 1.00 83.25 134 LYS A N 1
ATOM 1072 C CA . LYS A 1 134 ? -18.063 -4.734 23.331 1.00 83.25 134 LYS A CA 1
ATOM 1073 C C . LYS A 1 134 ? -17.979 -4.439 21.833 1.00 83.25 134 LYS A C 1
ATOM 1075 O O . LYS A 1 134 ? -17.031 -4.873 21.185 1.00 83.25 134 LYS A O 1
ATOM 1080 N N . GLN A 1 135 ? -18.944 -3.699 21.285 1.00 84.44 135 GLN A N 1
ATOM 1081 C CA . GLN A 1 135 ? -18.918 -3.305 19.875 1.00 84.44 135 GLN A CA 1
ATOM 1082 C C . GLN A 1 135 ? -17.753 -2.355 19.583 1.00 84.44 135 GLN A C 1
ATOM 1084 O O . GLN A 1 135 ? -17.035 -2.551 18.607 1.00 84.44 135 GLN A O 1
ATOM 1089 N N . THR A 1 136 ? -17.532 -1.366 20.450 1.00 84.00 136 THR A N 1
ATOM 1090 C CA . THR A 1 136 ? -16.402 -0.443 20.332 1.00 84.00 136 THR A CA 1
ATOM 1091 C C . THR A 1 136 ? -15.065 -1.182 20.332 1.00 84.00 136 THR A C 1
ATOM 1093 O O . THR A 1 136 ? -14.199 -0.883 19.512 1.00 84.00 136 THR A O 1
ATOM 1096 N N . LEU A 1 137 ? -14.909 -2.188 21.195 1.00 84.06 137 LEU A N 1
ATOM 1097 C CA . LEU A 1 137 ? -13.708 -3.013 21.209 1.00 84.06 137 LEU A CA 1
ATOM 1098 C C . LEU A 1 137 ? -13.510 -3.771 19.890 1.00 84.06 137 LEU A C 1
ATOM 1100 O O . LEU A 1 137 ? -12.429 -3.704 19.311 1.00 84.06 137 LEU A O 1
ATOM 1104 N N . ALA A 1 138 ? -14.553 -4.436 19.386 1.00 86.19 138 ALA A N 1
ATOM 1105 C CA . ALA A 1 138 ? -14.478 -5.163 18.120 1.00 86.19 138 ALA A CA 1
ATOM 1106 C C . ALA A 1 138 ? -14.087 -4.241 16.948 1.00 86.19 138 ALA A C 1
ATOM 1108 O O . ALA A 1 138 ? -13.320 -4.632 16.065 1.00 86.19 138 ALA A O 1
ATOM 1109 N N . ASP A 1 139 ? -14.579 -3.000 16.952 1.00 86.50 139 ASP A N 1
ATOM 1110 C CA . ASP A 1 139 ? -14.210 -1.994 15.960 1.00 86.50 139 ASP A CA 1
ATOM 1111 C C . ASP A 1 139 ? -12.729 -1.592 16.089 1.00 86.50 139 ASP A C 1
ATOM 1113 O O . ASP A 1 139 ? -12.033 -1.503 15.073 1.00 86.50 139 ASP A O 1
ATOM 1117 N N . ILE A 1 140 ? -12.228 -1.373 17.314 1.00 88.88 140 ILE A N 1
ATOM 1118 C CA . ILE A 1 140 ? -10.813 -1.056 17.574 1.00 88.88 140 ILE A CA 1
ATOM 1119 C C . ILE A 1 140 ? -9.910 -2.191 17.086 1.00 88.88 140 ILE A C 1
ATOM 1121 O O . ILE A 1 140 ? -8.973 -1.937 16.329 1.00 88.88 140 ILE A O 1
ATOM 1125 N N . GLU A 1 141 ? -10.211 -3.436 17.455 1.00 86.94 141 GLU A N 1
ATOM 1126 C CA . GLU A 1 141 ? -9.446 -4.613 17.035 1.00 86.94 141 GLU A CA 1
ATOM 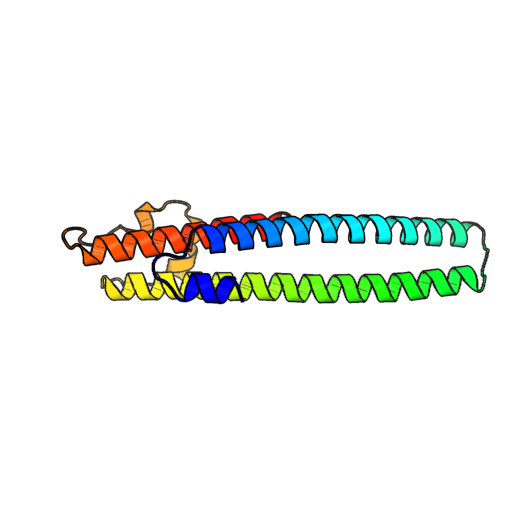1127 C C . GLU A 1 141 ? -9.420 -4.751 15.509 1.00 86.94 141 GLU A C 1
ATOM 1129 O O . GLU A 1 141 ? -8.360 -4.972 14.919 1.00 86.94 141 GLU A O 1
ATOM 1134 N N . ALA A 1 142 ? -10.561 -4.540 14.845 1.00 88.31 142 ALA A N 1
ATOM 1135 C CA . ALA A 1 142 ? -10.643 -4.576 13.390 1.00 88.31 142 ALA A CA 1
ATOM 1136 C C . ALA A 1 142 ? -9.802 -3.471 12.726 1.00 88.31 142 ALA A C 1
ATOM 1138 O O . ALA A 1 142 ? -9.157 -3.718 11.708 1.00 88.31 142 ALA A O 1
ATOM 1139 N N . ARG A 1 143 ? -9.790 -2.247 13.276 1.00 90.50 143 ARG A N 1
ATOM 1140 C CA . ARG A 1 143 ? -8.947 -1.151 12.760 1.00 90.50 143 ARG A CA 1
ATOM 1141 C C . ARG A 1 143 ? -7.461 -1.406 13.017 1.00 90.50 143 ARG A C 1
ATOM 1143 O O . ARG A 1 143 ? -6.647 -1.114 12.146 1.00 90.50 143 ARG A O 1
ATOM 1150 N N . HIS A 1 144 ? -7.113 -1.953 14.177 1.00 90.00 144 HIS A N 1
ATOM 1151 C CA . HIS A 1 144 ? -5.738 -2.294 14.526 1.00 90.00 144 HIS A CA 1
ATOM 1152 C C . HIS A 1 144 ? -5.183 -3.393 13.609 1.00 90.00 144 HIS A C 1
ATOM 1154 O O . HIS A 1 144 ? -4.085 -3.257 13.076 1.00 90.00 144 HIS A O 1
ATOM 1160 N N . ALA A 1 145 ? -5.977 -4.431 13.325 1.00 88.81 145 ALA A N 1
ATOM 1161 C CA . ALA A 1 145 ? -5.613 -5.464 12.356 1.00 88.81 145 ALA A CA 1
ATOM 1162 C C . ALA A 1 145 ? -5.357 -4.885 10.952 1.00 88.81 145 ALA A C 1
ATOM 1164 O O . ALA A 1 145 ? -4.401 -5.285 10.286 1.00 88.81 145 ALA A O 1
ATOM 1165 N N . ASP A 1 146 ? -6.169 -3.916 10.517 1.00 89.62 146 ASP A N 1
ATOM 1166 C CA . ASP A 1 146 ? -5.956 -3.223 9.244 1.00 89.62 146 ASP A CA 1
ATOM 1167 C C . ASP A 1 146 ? -4.636 -2.428 9.234 1.00 89.62 146 ASP A C 1
ATOM 1169 O O . ASP A 1 146 ? -3.929 -2.460 8.227 1.00 89.62 146 ASP A O 1
ATOM 1173 N N . ILE A 1 147 ? -4.272 -1.758 10.339 1.00 91.81 147 ILE A N 1
ATOM 1174 C CA . ILE A 1 147 ? -2.979 -1.056 10.483 1.00 91.81 147 ILE A CA 1
ATOM 1175 C C . ILE A 1 147 ? -1.812 -2.044 10.383 1.00 91.81 147 ILE A C 1
ATOM 1177 O O . ILE A 1 147 ? -0.886 -1.813 9.612 1.00 91.81 147 ILE A O 1
ATOM 1181 N N . ILE A 1 148 ? -1.873 -3.180 11.081 1.00 90.19 148 ILE A N 1
ATOM 1182 C CA . ILE A 1 148 ? -0.800 -4.186 11.044 1.00 90.19 148 ILE A CA 1
ATOM 1183 C C . ILE A 1 148 ? -0.595 -4.722 9.620 1.00 90.19 148 ILE A C 1
ATOM 1185 O O . ILE A 1 148 ? 0.534 -4.796 9.127 1.00 90.19 148 ILE A O 1
ATOM 1189 N N . LYS A 1 149 ? -1.682 -5.096 8.930 1.00 88.75 149 LYS A N 1
ATOM 1190 C CA . LYS A 1 149 ? -1.617 -5.596 7.544 1.00 88.75 149 LYS A CA 1
ATOM 1191 C C . LYS A 1 149 ? -1.008 -4.557 6.603 1.00 88.75 149 LYS A C 1
ATOM 1193 O O . LYS A 1 149 ? -0.178 -4.887 5.753 1.00 88.75 149 LYS A O 1
ATOM 1198 N N . LEU A 1 150 ? -1.403 -3.303 6.780 1.00 90.38 150 LEU A N 1
ATOM 1199 C CA . LEU A 1 150 ? -0.906 -2.167 6.022 1.00 90.38 150 LEU A CA 1
ATOM 1200 C C . LEU A 1 150 ? 0.598 -1.941 6.226 1.00 90.38 150 LEU A C 1
ATOM 1202 O O . LEU A 1 150 ? 1.342 -1.862 5.250 1.00 90.38 150 LEU A O 1
ATOM 1206 N N . GLU A 1 151 ? 1.052 -1.863 7.475 1.00 90.19 151 GLU A N 1
ATOM 1207 C CA . GLU A 1 151 ? 2.458 -1.632 7.818 1.00 90.19 151 GLU A CA 1
ATOM 1208 C C . GLU A 1 151 ? 3.357 -2.760 7.310 1.00 90.19 151 GLU A C 1
ATOM 1210 O O . GLU A 1 151 ? 4.428 -2.499 6.755 1.00 90.19 151 GLU A O 1
ATOM 1215 N N . ASN A 1 152 ? 2.891 -4.009 7.400 1.00 88.44 152 ASN A N 1
ATOM 121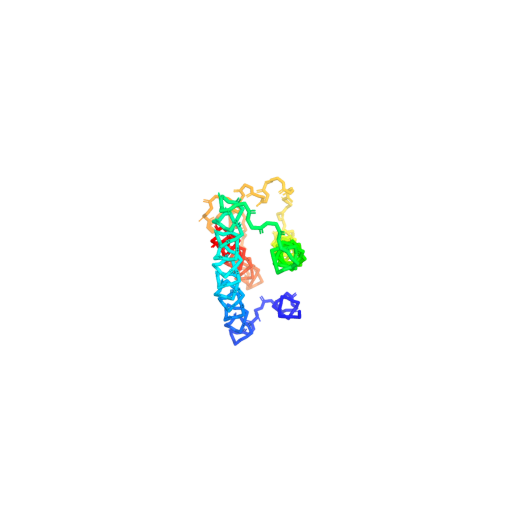6 C CA . ASN A 1 152 ? 3.583 -5.149 6.805 1.00 88.44 152 ASN A CA 1
ATOM 1217 C C . ASN A 1 152 ? 3.706 -4.997 5.283 1.00 88.44 152 ASN A C 1
ATOM 1219 O O . ASN A 1 152 ? 4.793 -5.172 4.737 1.00 88.44 152 ASN A O 1
ATOM 1223 N N . SER A 1 153 ? 2.638 -4.590 4.591 1.00 84.94 153 SER A N 1
ATOM 1224 C CA . SER A 1 153 ? 2.705 -4.364 3.145 1.00 84.94 153 SER A CA 1
ATOM 1225 C C . SER A 1 153 ? 3.643 -3.226 2.750 1.00 84.94 153 SER A C 1
ATOM 1227 O O . SER A 1 153 ? 4.254 -3.321 1.686 1.00 84.94 153 SER A O 1
ATOM 1229 N N . ILE A 1 154 ? 3.740 -2.157 3.546 1.00 86.06 154 ILE A N 1
ATOM 1230 C CA . ILE A 1 154 ? 4.679 -1.055 3.290 1.00 86.06 154 ILE A CA 1
ATOM 1231 C C . ILE A 1 154 ? 6.120 -1.538 3.486 1.00 86.06 154 ILE A C 1
ATOM 1233 O O . ILE A 1 154 ? 6.974 -1.236 2.659 1.00 86.06 154 ILE A O 1
ATOM 1237 N N . ARG A 1 155 ? 6.387 -2.313 4.546 1.00 86.50 155 ARG A N 1
ATOM 1238 C CA . ARG A 1 155 ? 7.727 -2.835 4.865 1.00 86.50 155 ARG A CA 1
ATOM 1239 C C . ARG A 1 155 ? 8.279 -3.766 3.780 1.00 86.50 155 ARG A C 1
A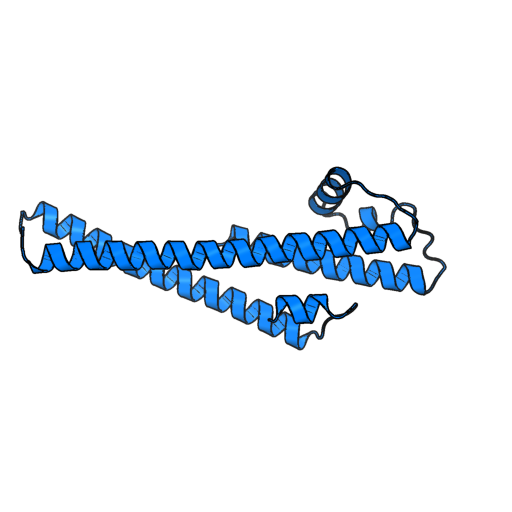TOM 1241 O O . ARG A 1 155 ? 9.488 -3.860 3.606 1.00 86.50 155 ARG A O 1
ATOM 1248 N N . GLU A 1 156 ? 7.405 -4.476 3.075 1.00 79.94 156 GLU A N 1
ATOM 1249 C CA . GLU A 1 156 ? 7.778 -5.472 2.066 1.00 79.94 156 GLU A CA 1
ATOM 1250 C C . GLU A 1 156 ? 7.982 -4.926 0.634 1.00 79.94 156 GLU A C 1
ATOM 1252 O O . GLU A 1 156 ? 8.240 -5.720 -0.283 1.00 79.94 156 GLU A O 1
ATOM 1257 N N . LEU A 1 157 ? 7.815 -3.619 0.409 1.00 73.31 157 LEU A N 1
ATOM 1258 C CA . LEU A 1 157 ? 7.862 -2.970 -0.912 1.00 73.31 157 LEU A CA 1
ATOM 1259 C C . LEU A 1 157 ? 9.194 -2.270 -1.192 1.00 73.31 157 LEU A C 1
ATOM 1261 O O . LEU A 1 157 ? 9.697 -2.444 -2.337 1.00 73.31 157 LEU A O 1
#